Protein AF-A0A7X9P7B5-F1 (afdb_monomer_lite)

Structure (mmCIF, N/CA/C/O backbone):
data_AF-A0A7X9P7B5-F1
#
_entry.id   AF-A0A7X9P7B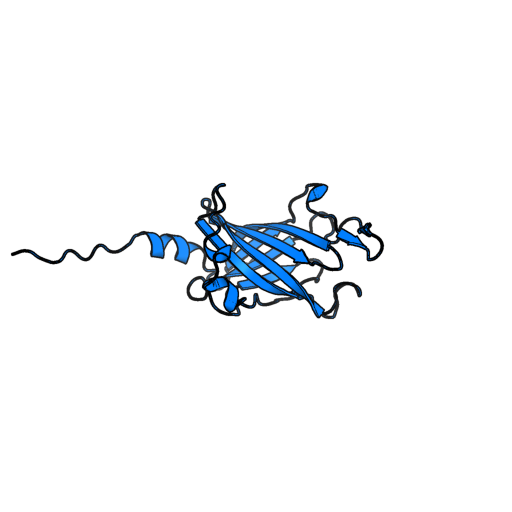5-F1
#
loop_
_atom_site.group_PDB
_atom_site.id
_atom_site.type_symbol
_atom_site.label_atom_id
_atom_site.label_alt_id
_atom_site.label_comp_id
_atom_site.label_asym_id
_atom_site.label_entity_id
_atom_site.label_seq_id
_atom_site.pdbx_PDB_ins_code
_atom_site.Cartn_x
_atom_site.Cartn_y
_atom_site.Cartn_z
_atom_site.occupancy
_atom_site.B_iso_or_equiv
_atom_site.auth_seq_id
_atom_site.auth_comp_id
_atom_site.auth_asym_id
_atom_site.auth_atom_id
_atom_site.pdbx_PDB_model_num
ATOM 1 N N . MET A 1 1 ? -45.164 12.812 24.852 1.00 52.00 1 MET A N 1
ATOM 2 C CA . MET A 1 1 ? -44.406 11.692 24.246 1.00 52.00 1 MET A CA 1
ATOM 3 C C . MET A 1 1 ? -44.690 11.727 22.751 1.00 52.00 1 MET A C 1
ATOM 5 O O . MET A 1 1 ? -45.864 11.865 22.430 1.00 52.00 1 MET A O 1
ATOM 9 N N . PRO A 1 2 ? -43.673 11.748 21.871 1.00 52.78 2 PRO A N 1
ATOM 10 C CA . PRO A 1 2 ? -42.638 10.716 21.811 1.00 52.78 2 PRO A CA 1
ATOM 11 C C . PRO A 1 2 ? -41.199 11.253 21.886 1.00 52.78 2 PRO A C 1
ATOM 13 O O . PRO A 1 2 ? -40.914 12.392 21.529 1.00 52.78 2 PRO A O 1
ATOM 16 N N . GLY A 1 3 ? -40.311 10.407 22.411 1.00 47.88 3 GLY A N 1
ATOM 17 C CA . GLY A 1 3 ? -38.873 10.638 22.466 1.00 47.88 3 GLY A CA 1
ATOM 18 C C . GLY A 1 3 ? -38.217 10.304 21.131 1.00 47.88 3 GLY A C 1
ATOM 19 O O . GLY A 1 3 ? -38.532 9.291 20.507 1.00 47.88 3 GLY A O 1
ATOM 20 N N . LEU A 1 4 ? -37.307 11.176 20.707 1.00 50.22 4 LEU A N 1
ATOM 21 C CA . LEU A 1 4 ? -36.441 10.971 19.557 1.00 50.22 4 LEU A CA 1
ATOM 22 C C . LEU A 1 4 ? -35.404 9.900 19.936 1.00 50.22 4 LEU A C 1
ATOM 24 O O . LEU A 1 4 ? -34.463 10.169 20.680 1.00 50.22 4 LEU A O 1
ATOM 28 N N . ALA A 1 5 ? -35.608 8.664 19.486 1.00 52.78 5 ALA A N 1
ATOM 29 C CA . ALA A 1 5 ? -34.611 7.612 19.621 1.00 52.78 5 ALA A CA 1
ATOM 30 C C . ALA A 1 5 ? -33.490 7.874 18.606 1.00 52.78 5 ALA A C 1
ATOM 32 O O . ALA A 1 5 ? -33.676 7.734 17.398 1.00 52.78 5 ALA A O 1
ATOM 33 N N . MET A 1 6 ? -32.330 8.293 19.107 1.00 52.62 6 MET A N 1
ATOM 34 C CA . MET A 1 6 ? -31.111 8.449 18.324 1.00 52.62 6 MET A CA 1
ATOM 35 C C . MET A 1 6 ? -30.587 7.046 17.988 1.00 52.62 6 MET A C 1
ATOM 37 O O . MET A 1 6 ? -30.017 6.363 18.837 1.00 52.62 6 MET A O 1
ATOM 41 N N . LEU A 1 7 ? -30.847 6.582 16.764 1.00 52.34 7 LEU A N 1
ATOM 42 C CA . LEU A 1 7 ? -30.239 5.373 16.213 1.00 52.34 7 LEU A CA 1
ATOM 43 C C . LEU A 1 7 ? -28.732 5.613 16.070 1.00 52.34 7 LEU A C 1
ATOM 45 O O . LEU A 1 7 ? -28.280 6.280 15.142 1.00 52.34 7 LEU A O 1
ATOM 49 N N . VAL A 1 8 ? -27.954 5.087 17.013 1.00 53.91 8 VAL A N 1
ATOM 50 C CA . VAL A 1 8 ? -26.495 5.022 16.904 1.00 53.91 8 VAL A CA 1
ATOM 51 C C . VAL A 1 8 ? -26.165 3.993 15.823 1.00 53.91 8 VAL A C 1
ATOM 53 O O . VAL A 1 8 ? -26.450 2.808 15.979 1.00 53.91 8 VAL A O 1
ATOM 56 N N . LEU A 1 9 ? -25.612 4.461 14.705 1.00 48.94 9 LEU A N 1
ATOM 57 C CA . LEU A 1 9 ? -25.211 3.647 13.557 1.00 48.94 9 LEU A CA 1
ATOM 58 C C . LEU A 1 9 ? -24.090 2.665 13.967 1.00 48.94 9 LEU A C 1
ATOM 60 O O . LEU A 1 9 ? -22.996 3.120 14.303 1.00 48.94 9 LEU A O 1
ATOM 64 N N . PRO A 1 10 ? -24.293 1.333 13.913 1.00 56.00 10 PRO A N 1
ATOM 65 C CA . PRO A 1 10 ? -23.237 0.361 14.220 1.00 56.00 10 PRO A CA 1
ATOM 66 C C . PRO A 1 10 ? -22.119 0.319 13.160 1.00 56.00 10 PRO A C 1
ATOM 68 O O . PRO A 1 10 ? -21.036 -0.186 13.438 1.00 56.00 10 PRO A O 1
ATOM 71 N N . ALA A 1 11 ? -22.345 0.897 11.976 1.00 51.59 11 ALA A N 1
ATOM 72 C CA . ALA A 1 11 ? -21.422 0.829 10.843 1.00 51.59 11 ALA A CA 1
ATOM 73 C C . ALA A 1 11 ? -20.102 1.606 11.039 1.00 51.59 11 ALA A C 1
ATOM 75 O O . ALA A 1 11 ? -19.094 1.247 10.437 1.00 51.59 11 ALA A O 1
ATOM 76 N N . CYS A 1 12 ? -20.064 2.647 11.883 1.00 55.00 12 CYS A N 1
ATOM 77 C CA . CYS A 1 12 ? -18.825 3.411 12.101 1.00 55.00 12 CYS A CA 1
ATOM 78 C C . CYS A 1 12 ? -17.811 2.650 12.972 1.00 55.00 12 CYS A C 1
ATOM 80 O O . CYS A 1 12 ? -16.615 2.689 12.695 1.00 55.00 12 CYS A O 1
ATOM 82 N N . ARG A 1 13 ? -18.289 1.892 13.970 1.00 58.34 13 ARG A N 1
ATOM 83 C CA . ARG A 1 13 ? -17.432 1.094 14.867 1.00 58.34 13 ARG A CA 1
ATOM 84 C C . ARG A 1 13 ? -16.748 -0.074 14.168 1.00 58.34 13 ARG A C 1
ATOM 86 O O . ARG A 1 13 ? -15.668 -0.483 14.575 1.00 58.34 13 ARG A O 1
ATOM 93 N N . GLU A 1 14 ? -17.380 -0.621 13.135 1.00 68.56 14 GLU A N 1
ATOM 94 C CA . GLU A 1 14 ? -16.845 -1.770 12.403 1.00 68.56 14 GLU A CA 1
ATOM 95 C C . GLU A 1 14 ? -15.572 -1.405 11.626 1.00 68.56 14 GLU A C 1
ATOM 97 O O . GLU A 1 14 ? -14.635 -2.197 11.556 1.00 68.56 14 GLU A O 1
ATOM 102 N N . LEU A 1 15 ? -15.498 -0.177 11.104 1.00 76.75 15 LEU A N 1
ATOM 103 C CA . LEU A 1 15 ? -14.357 0.263 10.306 1.00 76.75 15 LEU A CA 1
ATOM 104 C C . LEU A 1 15 ? -13.211 0.856 11.144 1.00 76.75 15 LEU A C 1
ATOM 106 O O . LEU A 1 15 ? -12.050 0.737 10.753 1.00 76.75 15 LEU A O 1
ATOM 110 N N . GLU A 1 16 ? -13.499 1.412 12.327 1.00 84.00 16 GLU A N 1
ATOM 111 C CA . GLU A 1 16 ? -12.471 1.821 13.304 1.00 84.00 16 GLU A CA 1
ATOM 112 C C . GLU A 1 16 ? -11.545 0.659 13.693 1.00 84.00 16 GLU A C 1
ATOM 114 O O . GLU A 1 16 ? -10.350 0.864 13.913 1.00 84.00 16 GLU A O 1
ATOM 119 N N . GLY A 1 17 ? -12.070 -0.574 13.695 1.00 87.81 17 GLY A N 1
ATOM 120 C CA . GLY A 1 17 ? -11.304 -1.794 13.955 1.00 87.81 17 GLY A CA 1
ATOM 121 C C . GLY A 1 17 ? -10.146 -2.030 12.980 1.00 87.81 17 GLY A C 1
ATOM 122 O O . GLY A 1 17 ? -9.242 -2.810 13.289 1.00 87.81 17 GLY A O 1
ATOM 123 N N . PHE A 1 18 ? -10.116 -1.336 11.836 1.00 92.19 18 PHE A N 1
ATOM 124 C CA . PHE A 1 18 ? -9.007 -1.423 10.895 1.00 92.19 18 PHE A CA 1
ATOM 125 C C . PHE A 1 18 ? -7.800 -0.573 11.291 1.00 92.19 18 PHE A C 1
ATOM 127 O O . PHE A 1 18 ? -6.700 -0.920 10.868 1.00 92.19 18 PHE A O 1
ATOM 134 N N . SER A 1 19 ? -7.948 0.471 12.112 1.00 93.31 19 SER A N 1
ATOM 135 C CA . SER A 1 19 ? -6.815 1.298 12.554 1.00 93.31 19 SER A CA 1
ATOM 136 C C . SER A 1 19 ? -5.741 0.458 13.249 1.00 93.31 19 SER A C 1
ATOM 138 O O . SER A 1 19 ? -6.067 -0.477 13.979 1.00 93.31 19 SER A O 1
ATOM 140 N N . THR A 1 20 ? -4.466 0.771 13.034 1.00 94.50 20 THR A N 1
ATOM 141 C CA . THR A 1 20 ? -3.341 0.145 13.745 1.00 94.50 20 THR A CA 1
ATOM 142 C C . THR A 1 20 ? -2.994 0.951 14.991 1.00 94.50 20 THR A C 1
ATOM 144 O O . THR A 1 20 ? -2.675 2.138 14.882 1.00 94.50 20 THR A O 1
ATOM 147 N N . ALA A 1 21 ? -3.020 0.316 16.161 1.00 92.44 21 ALA A N 1
ATOM 148 C CA . ALA A 1 21 ? -2.507 0.895 17.398 1.00 92.44 21 ALA A CA 1
ATOM 149 C C . ALA A 1 21 ? -0.965 0.939 17.418 1.00 92.44 21 ALA A C 1
ATOM 151 O O . ALA A 1 21 ? -0.280 0.426 16.530 1.00 92.44 21 ALA A O 1
ATOM 152 N N . ALA A 1 22 ? -0.394 1.555 18.457 1.00 89.56 22 ALA A N 1
ATOM 153 C CA . ALA A 1 22 ? 1.050 1.527 18.671 1.00 89.56 22 ALA A CA 1
ATOM 154 C C . ALA A 1 22 ? 1.539 0.076 18.816 1.00 89.56 22 ALA A C 1
ATOM 156 O O . ALA A 1 22 ? 1.051 -0.665 19.665 1.00 89.56 22 ALA A O 1
ATOM 157 N N . GLY A 1 23 ? 2.506 -0.315 17.985 1.00 90.94 23 GLY A N 1
ATOM 158 C CA . GLY A 1 23 ? 3.000 -1.691 17.948 1.00 90.94 23 GLY A CA 1
ATOM 159 C C . GLY A 1 23 ? 2.120 -2.654 17.149 1.00 90.94 23 GLY A C 1
ATOM 160 O O . GLY A 1 23 ? 2.373 -3.847 17.203 1.00 90.94 23 GLY A O 1
ATOM 161 N N . GLU A 1 24 ? 1.129 -2.183 16.390 1.00 95.44 24 GLU A N 1
ATOM 162 C CA . GLU A 1 24 ? 0.405 -3.000 15.410 1.00 95.44 24 GLU A CA 1
ATOM 163 C C . GLU A 1 24 ? 0.826 -2.645 13.983 1.00 95.44 24 GLU A C 1
ATOM 165 O O . GLU A 1 24 ? 1.142 -1.495 13.670 1.00 95.44 24 GLU A O 1
ATOM 170 N N . VAL A 1 25 ? 0.801 -3.639 13.101 1.00 96.88 25 VAL A N 1
ATOM 171 C CA . VAL A 1 25 ? 1.080 -3.475 11.675 1.00 96.88 25 VAL A CA 1
ATOM 172 C C . VAL A 1 25 ? 0.255 -4.477 10.879 1.00 96.88 25 VAL A C 1
ATOM 174 O O . VAL A 1 25 ? -0.012 -5.581 11.342 1.00 96.88 25 VAL A O 1
ATOM 177 N N . TYR A 1 26 ? -0.162 -4.114 9.676 1.00 97.50 26 TYR A N 1
ATOM 178 C CA . TYR A 1 26 ? -0.637 -5.086 8.703 1.00 97.50 26 TYR A CA 1
ATOM 179 C C . TYR A 1 26 ? 0.550 -5.643 7.936 1.00 97.50 26 TYR A C 1
ATOM 181 O O . TYR A 1 26 ? 1.285 -4.865 7.337 1.00 97.50 26 TYR A O 1
ATOM 189 N N . ARG A 1 27 ? 0.724 -6.963 7.912 1.00 97.44 27 ARG A N 1
ATOM 190 C CA . ARG A 1 27 ? 1.794 -7.619 7.159 1.00 97.44 27 ARG A CA 1
ATOM 191 C C . ARG A 1 27 ? 1.237 -8.695 6.234 1.00 97.44 27 ARG A C 1
ATOM 193 O O . ARG A 1 27 ? 0.221 -9.325 6.524 1.00 97.44 27 ARG A O 1
ATOM 200 N N . GLY A 1 28 ? 1.879 -8.883 5.088 1.00 94.69 28 GLY A N 1
ATOM 201 C CA . GLY A 1 28 ? 1.544 -9.951 4.154 1.00 94.69 28 GLY A CA 1
ATOM 202 C C . GLY A 1 28 ? 2.475 -9.982 2.952 1.00 94.69 28 GLY A C 1
ATOM 203 O O . GLY A 1 28 ? 3.190 -9.017 2.684 1.00 94.69 28 GLY A O 1
ATOM 204 N N . SER A 1 29 ? 2.472 -11.100 2.237 1.00 91.00 29 SER A N 1
ATOM 205 C CA . SER A 1 29 ? 3.255 -11.279 1.013 1.00 91.00 29 SER A CA 1
ATOM 206 C C . SER A 1 29 ? 2.477 -10.844 -0.224 1.00 91.00 29 SER A C 1
ATOM 208 O O . SER A 1 29 ? 1.241 -10.794 -0.223 1.00 91.00 29 SER A O 1
ATOM 210 N N . ILE A 1 30 ? 3.210 -10.563 -1.298 1.00 88.38 30 ILE A N 1
ATOM 211 C CA . ILE A 1 30 ? 2.624 -10.418 -2.623 1.00 88.38 30 ILE A CA 1
ATOM 212 C C . ILE A 1 30 ? 1.872 -11.695 -3.015 1.00 88.38 30 ILE A C 1
ATOM 214 O O . ILE A 1 30 ? 2.343 -12.817 -2.802 1.00 88.38 30 ILE A O 1
ATOM 218 N N . VAL A 1 31 ? 0.679 -11.526 -3.579 1.00 84.00 31 VAL A N 1
ATOM 219 C CA . VAL A 1 31 ? -0.145 -12.631 -4.060 1.00 84.00 31 VAL A CA 1
ATOM 220 C C . VAL A 1 31 ? 0.535 -13.269 -5.267 1.00 84.00 31 VAL A C 1
ATOM 222 O O . VAL A 1 31 ? 0.758 -12.635 -6.295 1.00 84.00 31 VAL A O 1
ATOM 225 N N . SER A 1 32 ? 0.853 -14.551 -5.128 1.00 60.69 32 SER A N 1
ATOM 226 C CA . SER A 1 32 ? 1.515 -15.351 -6.152 1.00 60.69 32 SER A CA 1
ATOM 227 C C . SER A 1 32 ? 0.490 -15.811 -7.191 1.00 60.69 32 SER A C 1
ATOM 229 O O . SER A 1 32 ? -0.098 -16.882 -7.075 1.00 60.69 32 SER A O 1
ATOM 231 N N . ALA A 1 33 ? 0.247 -14.985 -8.198 1.00 59.84 33 ALA A N 1
ATOM 232 C CA . ALA A 1 33 ? -0.346 -15.410 -9.461 1.00 59.84 33 ALA A CA 1
ATOM 233 C C . ALA A 1 33 ? 0.480 -14.788 -10.586 1.00 59.84 33 ALA A C 1
ATOM 235 O O . ALA A 1 33 ? 0.988 -13.677 -10.420 1.00 59.84 33 ALA A O 1
ATOM 236 N N . ASP A 1 34 ? 0.685 -15.525 -11.673 1.00 51.47 34 ASP A N 1
ATOM 237 C CA . ASP A 1 34 ? 1.597 -15.110 -12.745 1.00 51.47 34 ASP A CA 1
ATOM 238 C C . ASP A 1 34 ? 1.099 -13.818 -13.423 1.00 51.47 34 ASP A C 1
ATOM 240 O O . ASP A 1 34 ? 1.893 -12.930 -13.695 1.00 51.47 34 ASP A O 1
ATOM 244 N N . ASP A 1 35 ? -0.220 -13.604 -13.493 1.00 51.31 35 ASP A N 1
ATOM 245 C CA . ASP A 1 35 ? -0.837 -12.361 -13.996 1.00 51.31 35 ASP A CA 1
ATOM 246 C C . ASP A 1 35 ? -0.819 -11.185 -12.992 1.00 51.31 35 ASP A C 1
ATOM 248 O O . ASP A 1 35 ? -1.277 -10.083 -13.294 1.00 51.31 35 ASP A O 1
ATOM 252 N N . VAL A 1 36 ? -0.372 -11.415 -11.750 1.00 54.84 36 VAL A N 1
ATOM 253 C CA . VAL A 1 36 ? -0.451 -10.441 -10.643 1.00 54.84 36 VAL A CA 1
ATOM 254 C C . VAL A 1 36 ? 0.898 -9.770 -10.344 1.00 54.84 36 VAL A C 1
ATOM 256 O O . VAL A 1 36 ? 0.952 -8.841 -9.537 1.00 54.84 36 VAL A O 1
ATOM 259 N N . ARG A 1 37 ? 1.973 -10.203 -11.014 1.00 54.53 37 ARG A N 1
ATOM 260 C CA . ARG A 1 37 ? 3.349 -9.712 -10.813 1.00 54.53 37 ARG A CA 1
ATOM 261 C C . ARG A 1 37 ? 3.973 -9.037 -12.041 1.00 54.53 37 ARG A C 1
ATOM 263 O O . ARG A 1 37 ? 5.041 -8.439 -11.931 1.00 54.53 37 ARG A O 1
ATOM 270 N N . THR A 1 38 ? 3.314 -9.112 -13.193 1.00 51.06 38 THR A N 1
ATOM 271 C CA . THR A 1 38 ? 3.857 -8.645 -14.474 1.00 51.06 38 THR A CA 1
ATOM 272 C C . THR A 1 38 ? 3.814 -7.129 -14.620 1.00 51.06 38 THR A C 1
ATOM 274 O O . THR A 1 38 ? 2.778 -6.511 -14.362 1.00 51.06 38 THR A O 1
ATOM 277 N N . GLY A 1 39 ? 4.914 -6.563 -15.122 1.00 50.22 39 GLY A N 1
ATOM 278 C CA . GLY A 1 39 ? 4.951 -5.255 -15.774 1.00 50.22 39 GLY A CA 1
ATOM 279 C C . GLY A 1 39 ? 5.085 -5.390 -17.289 1.00 50.22 39 GLY A C 1
ATOM 280 O O . GLY A 1 39 ? 5.177 -6.492 -17.823 1.00 50.22 39 GLY A O 1
ATOM 281 N N . PHE A 1 40 ? 5.094 -4.271 -18.004 1.00 44.75 40 PHE A N 1
ATOM 282 C CA . PHE A 1 40 ? 5.523 -4.240 -19.401 1.00 44.75 40 PHE A CA 1
ATOM 283 C C . PHE A 1 40 ? 6.416 -3.018 -19.611 1.00 44.75 40 PHE A C 1
ATOM 285 O O . PHE A 1 40 ? 6.178 -1.979 -18.988 1.00 44.75 40 PHE A O 1
ATOM 292 N N . ASP A 1 41 ? 7.427 -3.153 -20.460 1.00 49.69 41 ASP A N 1
ATOM 293 C CA . ASP A 1 41 ? 8.370 -2.087 -20.774 1.00 49.69 41 ASP A CA 1
ATOM 294 C C . ASP A 1 41 ? 7.780 -1.047 -21.744 1.00 49.69 41 ASP A C 1
ATOM 296 O O . ASP A 1 41 ? 6.617 -1.116 -22.158 1.00 49.69 41 ASP A O 1
ATOM 300 N N . ALA A 1 42 ? 8.597 -0.045 -22.081 1.00 48.31 42 ALA A N 1
ATOM 301 C CA . ALA A 1 42 ? 8.226 1.039 -22.987 1.00 48.31 42 ALA A CA 1
ATOM 302 C C . ALA A 1 42 ? 7.894 0.560 -24.415 1.00 48.31 42 ALA A C 1
ATOM 304 O O . ALA A 1 42 ? 7.191 1.274 -25.135 1.00 48.31 42 ALA A O 1
ATOM 305 N N . ASP A 1 43 ? 8.365 -0.627 -24.803 1.00 53.94 43 ASP A N 1
ATOM 306 C CA . ASP A 1 43 ? 8.132 -1.254 -26.106 1.00 53.94 43 ASP A CA 1
ATOM 307 C C . ASP A 1 43 ? 6.927 -2.219 -26.078 1.00 53.94 43 ASP A C 1
ATOM 309 O O . ASP A 1 43 ? 6.435 -2.652 -27.123 1.00 53.94 43 ASP A O 1
ATOM 313 N N . GLY A 1 44 ? 6.362 -2.462 -24.890 1.00 51.28 44 GLY A N 1
ATOM 314 C CA . GLY A 1 44 ? 5.191 -3.302 -24.673 1.00 51.28 44 GLY A CA 1
ATOM 315 C C . GLY A 1 44 ? 5.516 -4.777 -24.446 1.00 51.28 44 GLY A C 1
ATOM 316 O O . GLY A 1 44 ? 4.572 -5.572 -24.393 1.00 51.28 44 GLY A O 1
ATOM 317 N N . ASP A 1 45 ? 6.792 -5.129 -24.275 1.00 51.69 45 ASP A N 1
ATOM 318 C CA . ASP A 1 45 ? 7.235 -6.467 -23.889 1.00 51.69 45 ASP A CA 1
ATOM 319 C C . ASP A 1 45 ? 7.046 -6.670 -22.379 1.00 51.69 45 ASP A C 1
ATOM 321 O O . ASP A 1 45 ? 7.136 -5.736 -21.582 1.00 51.69 45 ASP A O 1
ATOM 325 N N . THR A 1 46 ? 6.716 -7.892 -21.958 1.00 51.84 46 THR A N 1
ATOM 326 C CA . THR A 1 46 ? 6.506 -8.212 -20.539 1.00 51.84 46 THR A CA 1
ATOM 327 C C . THR A 1 46 ? 7.819 -8.068 -19.768 1.00 51.84 46 THR A C 1
ATOM 329 O O . THR A 1 46 ? 8.802 -8.731 -20.088 1.00 51.84 46 THR A O 1
ATOM 332 N N . ILE A 1 47 ? 7.821 -7.235 -18.724 1.00 53.97 47 ILE A N 1
ATOM 333 C CA . ILE A 1 47 ? 8.870 -7.259 -17.703 1.00 53.97 47 ILE A CA 1
ATOM 334 C C . ILE A 1 47 ? 8.431 -8.288 -16.667 1.00 53.97 47 ILE A C 1
ATOM 336 O O . ILE A 1 47 ? 7.412 -8.100 -15.989 1.00 53.97 47 ILE A O 1
ATOM 340 N N . ASP A 1 48 ? 9.199 -9.368 -16.561 1.00 52.62 48 ASP A N 1
ATOM 341 C CA . ASP A 1 48 ? 9.027 -10.350 -15.499 1.00 52.62 48 ASP A CA 1
ATOM 342 C C . ASP A 1 48 ? 9.223 -9.679 -14.128 1.00 52.62 48 ASP A C 1
ATOM 344 O O . ASP A 1 48 ? 10.243 -9.041 -13.867 1.00 52.62 48 ASP A O 1
ATOM 348 N N . ASP A 1 49 ? 8.216 -9.848 -13.267 1.00 59.97 49 ASP A N 1
ATOM 349 C CA . ASP A 1 49 ? 8.239 -9.675 -11.814 1.00 59.97 49 ASP A CA 1
ATOM 350 C C . ASP A 1 49 ? 8.868 -8.373 -11.279 1.00 59.97 49 ASP A C 1
ATOM 352 O O . ASP A 1 49 ? 9.956 -8.368 -10.701 1.00 59.97 49 ASP A O 1
ATOM 356 N N . VAL A 1 50 ? 8.110 -7.267 -11.325 1.00 69.12 50 VAL A N 1
ATOM 357 C CA . VAL A 1 50 ? 8.500 -6.019 -10.627 1.00 69.12 50 VAL A CA 1
ATOM 358 C C . VAL A 1 50 ? 8.681 -6.246 -9.119 1.00 69.12 50 VAL A C 1
ATOM 360 O O . VAL A 1 50 ? 9.487 -5.592 -8.459 1.00 69.12 50 VAL A O 1
ATOM 363 N N . PHE A 1 51 ? 7.939 -7.207 -8.575 1.00 75.25 51 PHE A N 1
ATOM 364 C CA . PHE A 1 51 ? 8.102 -7.702 -7.221 1.00 75.25 51 PHE A CA 1
ATOM 365 C C . PHE A 1 51 ? 8.647 -9.123 -7.251 1.00 75.25 51 PHE A C 1
ATOM 367 O O . PHE A 1 51 ? 8.001 -10.030 -7.781 1.00 75.25 51 PHE A O 1
ATOM 374 N N . ALA A 1 52 ? 9.784 -9.334 -6.590 1.00 78.62 52 ALA A N 1
ATOM 375 C CA . ALA A 1 52 ? 10.328 -10.669 -6.409 1.00 78.62 52 ALA A CA 1
ATOM 376 C C . ALA A 1 52 ? 9.329 -11.584 -5.662 1.00 78.62 52 ALA A C 1
ATOM 378 O O . ALA A 1 52 ? 8.601 -11.131 -4.764 1.00 78.62 52 ALA A O 1
ATOM 379 N N . PRO A 1 53 ? 9.304 -12.895 -5.969 1.00 77.88 53 PRO A N 1
ATOM 380 C CA . PRO A 1 53 ? 8.522 -13.853 -5.202 1.00 77.88 53 PRO A CA 1
ATOM 381 C C . PRO A 1 53 ? 8.834 -13.753 -3.705 1.00 77.88 53 PRO A C 1
ATOM 383 O O . PRO A 1 53 ? 9.989 -13.809 -3.286 1.00 77.88 53 PRO A O 1
ATOM 386 N N . GLY A 1 54 ? 7.788 -13.617 -2.892 1.00 83.25 54 GLY A N 1
ATOM 387 C CA . GLY A 1 54 ? 7.923 -13.512 -1.441 1.00 83.25 54 GLY A CA 1
ATOM 388 C C . GLY A 1 54 ? 8.160 -12.098 -0.906 1.00 83.25 54 GLY A C 1
ATOM 389 O O . GLY A 1 54 ? 8.231 -11.967 0.316 1.00 83.25 54 GLY A O 1
ATOM 390 N N . THR A 1 55 ? 8.206 -11.050 -1.747 1.00 90.38 55 THR A N 1
ATOM 391 C CA . THR A 1 55 ? 8.183 -9.662 -1.252 1.00 90.38 55 THR A CA 1
ATOM 392 C C . THR A 1 55 ? 7.018 -9.480 -0.282 1.00 90.38 55 THR A C 1
ATOM 394 O O . THR A 1 55 ? 5.874 -9.839 -0.577 1.00 90.38 55 THR A O 1
ATOM 397 N N . THR A 1 56 ? 7.307 -8.913 0.886 1.00 94.81 56 THR A N 1
ATOM 398 C CA . THR A 1 56 ? 6.309 -8.588 1.906 1.00 94.81 56 THR A CA 1
ATOM 399 C C . THR A 1 56 ? 6.061 -7.094 1.969 1.00 94.81 56 THR A C 1
ATOM 401 O O . THR A 1 56 ? 6.981 -6.305 1.756 1.00 94.81 56 THR A O 1
ATOM 404 N N . MET A 1 57 ? 4.841 -6.718 2.330 1.00 96.75 57 MET A N 1
ATOM 405 C CA . MET A 1 57 ? 4.464 -5.348 2.640 1.00 96.75 57 MET A CA 1
ATOM 406 C C . MET A 1 57 ? 4.051 -5.238 4.104 1.00 96.75 57 MET A C 1
ATOM 408 O O . MET A 1 57 ? 3.324 -6.087 4.621 1.00 96.75 57 MET A O 1
ATOM 412 N N . GLU A 1 58 ? 4.498 -4.164 4.741 1.00 97.81 58 GLU A N 1
ATOM 413 C CA . GLU A 1 58 ? 3.989 -3.652 6.004 1.00 97.81 58 GLU A CA 1
ATOM 414 C C . GLU A 1 58 ? 3.128 -2.418 5.748 1.00 97.81 58 GLU A C 1
ATOM 416 O O . GLU A 1 58 ? 3.493 -1.565 4.937 1.00 97.81 58 GLU A O 1
ATOM 421 N N . LEU A 1 59 ? 2.006 -2.306 6.455 1.00 97.38 59 LEU A N 1
ATOM 422 C CA . LEU A 1 59 ? 1.105 -1.166 6.380 1.00 97.38 59 LEU A CA 1
ATOM 423 C C . LEU A 1 59 ? 0.649 -0.741 7.778 1.00 97.38 59 LEU A C 1
ATOM 425 O O . LEU A 1 59 ? 0.183 -1.554 8.574 1.00 97.38 59 LEU A O 1
ATOM 429 N N . THR A 1 60 ? 0.735 0.555 8.061 1.00 96.62 60 THR A N 1
ATOM 430 C CA . THR A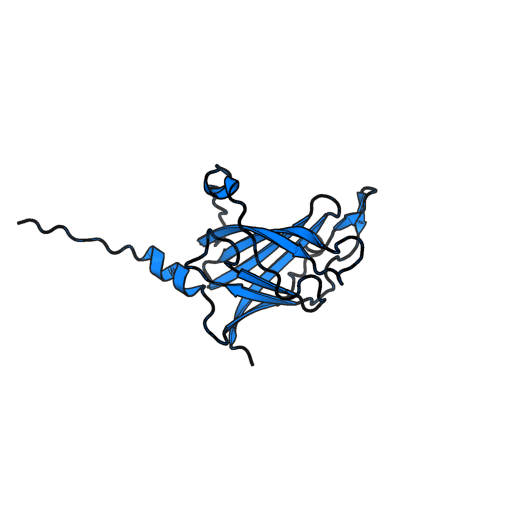 1 60 ? 0.034 1.181 9.197 1.00 96.62 60 THR A CA 1
ATOM 431 C C . THR A 1 60 ? -1.167 1.955 8.676 1.00 96.62 60 THR A C 1
ATOM 433 O O . THR A 1 60 ? -1.105 2.478 7.566 1.00 96.62 60 THR A O 1
ATOM 436 N N . LEU A 1 61 ? -2.265 1.992 9.434 1.00 94.44 61 LEU A N 1
ATOM 437 C CA . LEU A 1 61 ? -3.538 2.577 9.003 1.00 94.44 61 LEU A CA 1
ATOM 438 C C . LEU A 1 61 ? -4.175 3.421 10.110 1.00 94.44 61 LEU A C 1
ATOM 440 O O . LEU A 1 61 ? -4.256 2.985 11.258 1.00 94.44 61 LEU A O 1
ATOM 444 N N . ARG A 1 62 ? -4.704 4.589 9.748 1.00 90.19 62 ARG A N 1
ATOM 445 C CA . ARG A 1 62 ? -5.472 5.494 10.611 1.00 90.19 62 ARG A CA 1
ATOM 446 C C . ARG A 1 62 ? -6.845 5.735 9.993 1.00 90.19 62 ARG A C 1
ATOM 448 O O . ARG A 1 62 ? -6.990 6.529 9.072 1.00 90.19 62 ARG A O 1
ATOM 455 N N . PHE A 1 63 ? -7.869 5.025 10.464 1.00 80.88 63 PHE A N 1
ATOM 456 C CA . PHE A 1 63 ? -9.186 5.058 9.821 1.00 80.88 63 PHE A CA 1
ATOM 457 C C . PHE A 1 63 ? -9.909 6.411 9.948 1.00 80.88 63 PHE A C 1
ATOM 459 O O . PHE A 1 63 ? -10.629 6.802 9.031 1.00 80.88 63 PHE A O 1
ATOM 466 N N . GLU A 1 64 ? -9.687 7.159 11.032 1.00 74.06 64 GLU A N 1
ATOM 467 C CA . GLU A 1 64 ? -10.234 8.521 11.198 1.00 74.06 64 GLU A CA 1
ATOM 468 C C . GLU A 1 64 ? -9.795 9.470 10.065 1.00 74.06 64 GLU A C 1
ATOM 470 O O . GLU A 1 64 ? -10.469 10.449 9.755 1.00 74.06 64 GLU A O 1
ATOM 475 N N . GLU A 1 65 ? -8.706 9.111 9.387 1.00 72.69 65 GLU A N 1
ATOM 476 C CA . GLU A 1 65 ? -8.060 9.830 8.298 1.00 72.69 65 GLU A CA 1
ATOM 477 C C . GLU A 1 65 ? -8.330 9.169 6.929 1.00 72.69 65 GLU A C 1
ATOM 479 O O . GLU A 1 65 ? -7.653 9.477 5.958 1.00 72.69 65 GLU A O 1
ATOM 484 N N . PHE A 1 66 ? -9.335 8.282 6.784 1.00 76.56 66 PHE A N 1
ATOM 485 C CA . PHE A 1 66 ? -9.543 7.503 5.541 1.00 76.56 66 PHE A CA 1
ATOM 486 C C . PHE A 1 66 ? -9.767 8.326 4.264 1.00 76.56 66 PHE A C 1
ATOM 488 O O . PHE A 1 66 ? -9.791 7.767 3.180 1.00 76.56 66 PHE A O 1
ATOM 495 N N . GLN A 1 67 ? -9.965 9.637 4.359 1.00 76.69 67 GLN A N 1
ATOM 496 C CA . GLN A 1 67 ? -10.107 10.516 3.193 1.00 76.69 67 GLN A CA 1
ATOM 497 C C . GLN A 1 67 ? -9.020 11.588 3.115 1.00 76.69 67 GLN A C 1
ATOM 499 O O . GLN A 1 67 ? -9.099 12.479 2.274 1.00 76.69 67 GLN A O 1
ATOM 504 N N . THR A 1 68 ? -8.014 11.518 3.982 1.00 79.88 68 THR A N 1
ATOM 505 C CA . THR A 1 68 ? -6.935 12.497 4.062 1.00 79.88 68 THR A CA 1
ATOM 506 C C . THR A 1 68 ? -5.615 11.885 3.623 1.00 79.88 68 THR A C 1
ATOM 508 O O . THR A 1 68 ? -5.454 10.668 3.506 1.00 79.88 68 THR A O 1
ATOM 511 N N . ASP A 1 69 ? -4.642 12.754 3.381 1.00 82.69 69 ASP A N 1
ATOM 512 C CA . ASP A 1 69 ? -3.261 12.329 3.203 1.00 82.69 69 ASP A CA 1
ATOM 513 C C . ASP A 1 69 ? -2.755 11.624 4.464 1.00 82.69 69 ASP A C 1
ATOM 515 O O . ASP A 1 69 ? -3.167 11.946 5.579 1.00 82.69 69 ASP A O 1
ATOM 519 N N . ASN A 1 70 ? -1.815 10.699 4.282 1.00 85.25 70 ASN A N 1
ATOM 520 C CA . ASN A 1 70 ? -1.181 9.909 5.337 1.00 85.25 70 ASN A CA 1
ATOM 521 C C . ASN A 1 70 ? -2.115 8.954 6.099 1.00 85.25 70 ASN A C 1
ATOM 523 O O . ASN A 1 70 ? -1.697 8.422 7.129 1.00 85.25 70 ASN A O 1
ATOM 527 N N . VAL A 1 71 ? -3.306 8.650 5.562 1.00 90.75 71 VAL A N 1
ATOM 528 C CA . VAL A 1 71 ? -4.200 7.602 6.094 1.00 90.75 71 VAL A CA 1
ATOM 529 C C . VAL A 1 71 ? -3.458 6.296 6.371 1.00 90.75 71 VAL A C 1
ATOM 531 O O . VAL A 1 71 ? -3.745 5.593 7.338 1.00 90.75 71 VAL A O 1
ATOM 534 N N . ALA A 1 72 ? -2.510 5.955 5.505 1.00 94.38 72 ALA A N 1
ATOM 535 C CA . ALA A 1 72 ? -1.697 4.770 5.623 1.00 94.38 72 ALA A CA 1
ATOM 536 C C . ALA A 1 72 ? -0.265 5.061 5.198 1.00 94.38 72 ALA A C 1
ATOM 538 O O . ALA A 1 72 ? -0.005 5.973 4.409 1.00 94.38 72 ALA A O 1
ATOM 539 N N . ARG A 1 73 ? 0.656 4.251 5.710 1.00 96.50 73 ARG A N 1
ATOM 540 C CA . ARG A 1 73 ? 2.060 4.245 5.295 1.00 96.50 73 ARG A CA 1
ATOM 541 C C . ARG A 1 73 ? 2.462 2.822 4.966 1.00 96.50 73 ARG A C 1
ATOM 543 O O . ARG A 1 73 ? 2.118 1.925 5.737 1.00 96.50 73 ARG A O 1
ATOM 550 N N . ILE A 1 74 ? 3.152 2.634 3.844 1.00 97.50 74 ILE A N 1
ATOM 551 C CA . ILE A 1 74 ? 3.571 1.319 3.358 1.00 97.50 74 ILE A CA 1
ATOM 552 C C . ILE A 1 74 ? 5.091 1.190 3.296 1.00 97.50 74 ILE A C 1
ATOM 554 O O . ILE A 1 74 ? 5.798 2.117 2.904 1.00 97.50 74 ILE A O 1
ATOM 558 N N . THR A 1 75 ? 5.580 0.005 3.637 1.00 97.06 75 THR A N 1
ATOM 559 C CA . THR A 1 75 ? 6.981 -0.391 3.473 1.00 97.06 75 THR A CA 1
ATOM 560 C C . THR A 1 75 ? 7.020 -1.750 2.801 1.00 97.06 75 THR A C 1
ATOM 562 O O . THR A 1 75 ? 6.285 -2.645 3.211 1.00 97.06 75 THR A O 1
ATOM 565 N N . THR A 1 76 ? 7.867 -1.933 1.794 1.00 95.19 76 THR A N 1
ATOM 566 C CA . THR A 1 76 ? 8.104 -3.241 1.171 1.00 95.19 76 THR A CA 1
ATOM 567 C C . THR A 1 76 ? 9.493 -3.766 1.519 1.00 95.19 76 THR A C 1
ATOM 569 O O . THR A 1 76 ? 10.437 -2.999 1.702 1.00 95.19 76 THR A O 1
ATOM 572 N N . SER A 1 77 ? 9.633 -5.088 1.638 1.00 94.62 77 SER A N 1
ATOM 573 C CA . SER A 1 77 ? 10.895 -5.739 2.035 1.00 94.62 77 SER A CA 1
ATOM 574 C C . SER A 1 77 ? 12.030 -5.569 1.023 1.00 94.62 77 SER A C 1
ATOM 576 O O . SER A 1 77 ? 13.193 -5.710 1.384 1.00 94.62 77 SER A O 1
ATOM 578 N N . ASP A 1 78 ? 11.693 -5.287 -0.232 1.00 88.88 78 ASP A N 1
ATOM 579 C CA . ASP A 1 78 ? 12.634 -4.981 -1.314 1.00 88.88 78 ASP A CA 1
ATOM 580 C C . ASP A 1 78 ? 13.039 -3.498 -1.368 1.00 88.88 78 ASP A C 1
ATOM 582 O O . ASP A 1 78 ? 13.881 -3.115 -2.176 1.00 88.88 78 ASP A O 1
ATOM 586 N N . GLY A 1 79 ? 12.459 -2.656 -0.508 1.00 91.81 79 GLY A N 1
ATOM 587 C CA . GLY A 1 79 ? 12.753 -1.229 -0.442 1.00 91.81 79 GLY A CA 1
ATOM 588 C C . GLY A 1 79 ? 12.114 -0.379 -1.543 1.00 91.81 79 GLY A C 1
ATOM 589 O O . GLY A 1 79 ? 12.377 0.825 -1.567 1.00 91.81 79 GLY A O 1
ATOM 590 N N . LEU A 1 80 ? 11.255 -0.939 -2.412 1.00 91.00 80 LEU A N 1
ATOM 591 C CA . LEU A 1 80 ? 10.507 -0.152 -3.405 1.00 91.00 80 LEU A CA 1
ATOM 592 C C . LEU A 1 80 ? 9.703 0.972 -2.732 1.00 91.00 80 LEU A C 1
ATOM 594 O O . LEU A 1 80 ? 9.694 2.109 -3.207 1.00 91.00 80 LEU A O 1
ATOM 598 N N . PHE A 1 81 ? 9.086 0.670 -1.589 1.00 95.31 81 PHE A N 1
ATOM 599 C CA . PHE A 1 81 ? 8.484 1.655 -0.699 1.00 95.31 81 PHE A CA 1
ATOM 600 C C . PHE A 1 81 ? 9.157 1.597 0.671 1.00 95.31 81 PHE A C 1
ATOM 602 O O . PHE A 1 81 ? 9.301 0.525 1.257 1.00 95.31 81 PHE A O 1
ATOM 609 N N . ALA A 1 82 ? 9.542 2.758 1.197 1.00 95.62 82 ALA A N 1
ATOM 610 C CA . ALA A 1 82 ? 10.216 2.893 2.484 1.00 95.62 82 ALA A CA 1
ATOM 611 C C . ALA A 1 82 ? 9.459 3.899 3.356 1.00 95.62 82 ALA A C 1
ATOM 613 O O . ALA A 1 82 ? 9.652 5.105 3.212 1.00 95.62 82 ALA A O 1
ATOM 614 N N . ASP A 1 83 ? 8.568 3.396 4.218 1.00 95.81 83 ASP A N 1
ATOM 615 C CA . ASP A 1 83 ? 7.653 4.207 5.031 1.00 95.81 83 ASP A CA 1
ATOM 616 C C . ASP A 1 83 ? 6.913 5.274 4.195 1.00 95.81 83 ASP A C 1
ATOM 618 O O . ASP A 1 83 ? 6.798 6.444 4.563 1.00 95.81 83 ASP A O 1
ATOM 622 N N . ALA A 1 84 ? 6.448 4.876 3.010 1.00 97.06 84 ALA A N 1
ATOM 623 C CA . ALA A 1 84 ? 5.870 5.777 2.028 1.00 97.06 84 ALA A CA 1
ATOM 624 C C . ALA A 1 84 ? 4.405 6.088 2.385 1.00 97.06 84 ALA A C 1
ATOM 626 O O . ALA A 1 84 ? 3.602 5.158 2.513 1.00 97.06 84 ALA A O 1
ATOM 627 N N . PRO A 1 85 ? 4.019 7.367 2.543 1.00 96.69 85 PRO A N 1
ATOM 628 C CA . PRO A 1 85 ? 2.638 7.720 2.835 1.00 96.69 85 PRO A CA 1
ATOM 629 C C . PRO A 1 85 ? 1.731 7.553 1.617 1.00 96.69 85 PRO A C 1
ATOM 631 O O . PRO A 1 85 ? 2.113 7.885 0.495 1.00 96.69 85 PRO A O 1
ATOM 634 N N . LEU A 1 86 ? 0.497 7.117 1.866 1.00 95.00 86 LEU A N 1
ATOM 635 C CA . LEU A 1 86 ? -0.591 7.221 0.903 1.00 95.00 86 LEU A CA 1
ATOM 636 C C . LEU A 1 86 ? -1.129 8.655 0.893 1.00 95.00 86 LEU A C 1
ATOM 638 O O . LEU A 1 86 ? -1.524 9.192 1.928 1.00 95.00 86 LEU A O 1
ATOM 642 N N . LEU A 1 87 ? -1.143 9.268 -0.283 1.00 93.31 87 LEU A N 1
ATOM 643 C CA . LEU A 1 87 ? -1.604 10.629 -0.531 1.00 93.31 87 LEU A CA 1
ATOM 644 C C . LEU A 1 87 ? -2.986 10.577 -1.178 1.00 93.31 87 LEU A C 1
ATOM 646 O O . LEU A 1 87 ? -3.208 9.843 -2.140 1.00 93.31 87 LEU A O 1
ATOM 650 N N . SER A 1 88 ? -3.932 11.328 -0.633 1.00 88.56 88 SER A N 1
ATOM 651 C CA . SER A 1 88 ? -5.308 11.348 -1.110 1.00 88.56 88 SER A CA 1
ATOM 652 C C . SER A 1 88 ? -5.404 11.948 -2.513 1.00 88.56 88 SER A C 1
ATOM 654 O O . SER A 1 88 ? -4.695 12.887 -2.876 1.00 88.56 88 SER A O 1
ATOM 656 N N . ILE A 1 89 ? -6.321 11.415 -3.319 1.00 83.38 89 ILE A N 1
ATOM 657 C CA . ILE A 1 89 ? -6.646 11.981 -4.629 1.00 83.38 89 ILE A CA 1
ATOM 658 C C . ILE A 1 89 ? -7.928 12.796 -4.467 1.00 83.38 89 ILE A C 1
ATOM 660 O O . ILE A 1 89 ? -9.027 12.293 -4.686 1.00 83.38 89 ILE A O 1
ATOM 664 N N . GLY A 1 90 ? -7.777 14.057 -4.051 1.00 71.69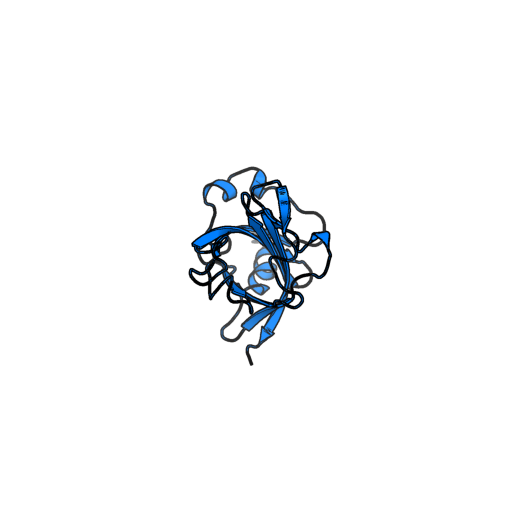 90 GLY A N 1
ATOM 665 C CA . GLY A 1 90 ? -8.881 14.961 -3.690 1.00 71.69 90 GLY A CA 1
ATOM 666 C C . GLY A 1 90 ? -10.111 14.914 -4.616 1.00 71.69 90 GLY A C 1
ATOM 667 O O . GLY A 1 90 ? -11.218 14.723 -4.114 1.00 71.69 90 GLY A O 1
ATOM 668 N N . PRO A 1 91 ? -9.960 15.018 -5.954 1.00 65.00 91 PRO A N 1
ATOM 669 C CA . PRO A 1 91 ? -11.096 14.982 -6.878 1.00 65.00 91 PRO A CA 1
ATOM 670 C C . PRO A 1 91 ? -11.888 13.665 -6.878 1.00 65.00 91 PRO A C 1
ATOM 672 O O . PRO A 1 91 ? -13.090 13.685 -7.133 1.00 65.00 91 PRO A O 1
ATOM 675 N N . LEU A 1 92 ? -11.248 12.527 -6.579 1.00 66.88 92 LEU A N 1
ATOM 676 C CA . LEU A 1 92 ? -11.896 11.215 -6.670 1.00 66.88 92 LEU A CA 1
ATOM 677 C C . LEU A 1 92 ? -12.911 10.974 -5.550 1.00 66.88 92 LEU A C 1
ATOM 679 O O . LEU A 1 92 ? -13.843 10.211 -5.769 1.00 66.88 92 LEU A O 1
ATOM 683 N N . TRP A 1 93 ? -12.800 11.645 -4.397 1.00 63.38 93 TRP A N 1
ATOM 684 C CA . TRP A 1 93 ? -13.741 11.490 -3.273 1.00 63.38 93 TRP A CA 1
ATOM 685 C C . TRP A 1 93 ? -15.153 12.013 -3.549 1.00 63.38 93 TRP A C 1
ATOM 687 O O . TRP A 1 93 ? -16.096 11.639 -2.854 1.00 63.38 93 TRP A O 1
ATOM 697 N N . HIS A 1 94 ? -15.302 12.867 -4.560 1.00 63.34 94 HIS A N 1
ATOM 698 C CA . HIS A 1 94 ? -16.586 13.426 -4.981 1.00 63.34 94 HIS A CA 1
ATOM 699 C C . HIS A 1 94 ? -17.019 12.945 -6.374 1.00 63.34 94 HIS A C 1
ATOM 701 O O . HIS A 1 94 ? -18.050 13.388 -6.876 1.00 63.34 94 HIS A O 1
ATOM 707 N N . ASP A 1 95 ? -16.248 12.048 -6.995 1.00 57.50 95 ASP A N 1
ATOM 708 C CA . ASP A 1 95 ? -16.512 11.517 -8.332 1.00 57.50 95 ASP A CA 1
ATOM 709 C C . ASP A 1 95 ? -17.189 10.139 -8.259 1.00 57.50 95 ASP A C 1
ATOM 711 O O . ASP A 1 95 ? -17.044 9.396 -7.293 1.00 57.50 95 ASP A O 1
ATOM 715 N N . THR A 1 96 ? -17.902 9.761 -9.313 1.00 55.59 96 THR A N 1
ATOM 716 C CA . THR A 1 96 ? -18.595 8.481 -9.516 1.00 55.59 96 THR A CA 1
ATOM 717 C C . THR A 1 96 ? -17.674 7.275 -9.307 1.00 55.59 96 THR A C 1
ATOM 719 O O . THR A 1 96 ? -18.131 6.212 -8.889 1.00 55.59 96 THR A O 1
ATOM 722 N N . LEU A 1 97 ? -16.364 7.434 -9.528 1.00 61.28 97 LEU A N 1
ATOM 723 C CA . LEU A 1 97 ? -15.368 6.404 -9.226 1.00 61.28 97 LEU A CA 1
ATOM 724 C C . LEU A 1 97 ? -15.262 6.083 -7.720 1.00 61.28 97 LEU A C 1
ATOM 726 O O . LEU A 1 97 ? -14.922 4.954 -7.380 1.00 61.28 97 LEU A O 1
ATOM 730 N N . SER A 1 98 ? -15.614 7.006 -6.814 1.00 54.78 98 SER A N 1
ATOM 731 C CA . SER A 1 98 ? -15.758 6.713 -5.372 1.00 54.78 98 SER A CA 1
ATOM 732 C C . SER A 1 98 ? -17.015 5.914 -5.029 1.00 54.78 98 SER A C 1
ATOM 734 O O . SER A 1 98 ? -17.073 5.286 -3.973 1.00 54.78 98 SER A O 1
ATOM 736 N N . ALA A 1 99 ? -18.012 5.912 -5.919 1.00 54.84 99 ALA A N 1
ATOM 737 C CA . ALA A 1 99 ? -19.238 5.133 -5.777 1.00 54.84 99 ALA A CA 1
ATOM 738 C C . ALA A 1 99 ? -19.112 3.710 -6.354 1.00 54.84 99 ALA A C 1
ATOM 740 O O . ALA A 1 99 ? -20.061 2.925 -6.253 1.00 54.84 99 ALA A O 1
ATOM 741 N N . LEU A 1 100 ? -17.956 3.354 -6.939 1.00 58.03 100 LEU A N 1
ATOM 742 C CA . LEU A 1 100 ? -17.675 1.988 -7.371 1.00 58.03 100 LEU A CA 1
ATOM 743 C C . LEU A 1 100 ? -17.705 1.05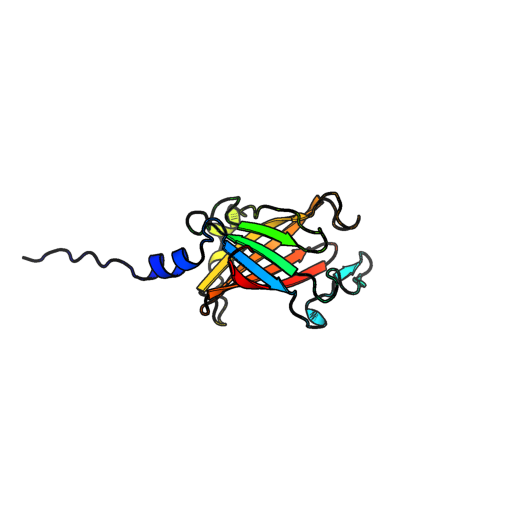2 -6.161 1.00 58.03 100 LEU A C 1
ATOM 745 O O . LEU A 1 100 ? -16.805 1.010 -5.324 1.00 58.03 100 LEU A O 1
ATOM 749 N N . THR A 1 101 ? -18.773 0.272 -6.087 1.00 53.22 101 THR A N 1
ATOM 750 C CA . THR A 1 101 ? -18.917 -0.826 -5.143 1.00 53.22 101 THR A CA 1
ATOM 751 C C . THR A 1 101 ? -18.261 -2.046 -5.767 1.00 53.22 101 THR A C 1
ATOM 753 O O . THR A 1 101 ? -18.691 -2.508 -6.818 1.00 53.22 101 THR A O 1
ATOM 756 N N . PHE A 1 102 ? -17.210 -2.570 -5.137 1.00 56.59 102 PHE A N 1
ATOM 757 C CA . PHE A 1 102 ? -16.554 -3.801 -5.575 1.00 56.59 102 PHE A CA 1
ATOM 758 C C . PHE A 1 102 ? -17.219 -4.999 -4.876 1.00 56.59 102 PHE A C 1
ATOM 760 O O . PHE A 1 102 ? -16.910 -5.266 -3.708 1.00 56.59 102 PHE A O 1
ATOM 767 N N . PRO A 1 103 ? -18.122 -5.751 -5.534 1.00 53.91 103 PRO A N 1
ATOM 768 C CA . PRO A 1 103 ? -18.788 -6.880 -4.908 1.00 53.91 103 PRO A CA 1
ATOM 769 C C . PRO A 1 103 ? -17.825 -8.072 -4.918 1.00 53.91 103 PRO A C 1
ATOM 771 O O . PRO A 1 103 ? -17.612 -8.687 -5.955 1.00 53.91 103 PRO A O 1
ATOM 774 N N . ALA A 1 104 ? -17.191 -8.341 -3.771 1.00 66.12 104 ALA A N 1
ATOM 775 C CA . ALA A 1 104 ? -16.431 -9.564 -3.450 1.00 66.12 104 ALA A CA 1
ATOM 776 C C . ALA A 1 104 ? -15.826 -9.461 -2.029 1.00 66.12 104 ALA A C 1
ATOM 778 O O . ALA A 1 104 ? -14.613 -9.552 -1.851 1.00 66.12 104 ALA A O 1
ATOM 779 N N . GLY A 1 105 ? -16.660 -9.188 -1.017 1.00 73.75 105 GLY A N 1
ATOM 780 C CA . GLY A 1 105 ? -16.224 -9.137 0.389 1.00 73.75 105 GLY A CA 1
ATOM 781 C C . GLY A 1 105 ? -15.439 -7.884 0.804 1.00 73.75 105 GLY A C 1
ATOM 782 O O . GLY A 1 105 ? -14.782 -7.908 1.838 1.00 73.75 105 GLY A O 1
ATOM 783 N N . ARG A 1 106 ? -15.487 -6.791 0.030 1.00 82.88 106 ARG A N 1
ATOM 784 C CA . ARG A 1 106 ? -14.883 -5.493 0.391 1.00 82.88 106 ARG A CA 1
ATOM 785 C C . ARG A 1 106 ? -15.899 -4.627 1.123 1.00 82.88 106 ARG A C 1
ATOM 787 O O . ARG A 1 106 ? -17.008 -4.448 0.631 1.00 82.88 106 ARG A O 1
ATOM 794 N N . LEU A 1 107 ? -15.510 -4.093 2.277 1.00 83.62 107 LEU A N 1
ATOM 795 C CA . LEU A 1 107 ? -16.310 -3.155 3.064 1.00 83.62 107 LEU A CA 1
ATOM 796 C C . LEU A 1 107 ? -16.139 -1.718 2.562 1.00 83.62 107 LEU A C 1
ATOM 798 O O . LEU A 1 107 ? -17.109 -0.972 2.464 1.00 83.62 107 LEU A O 1
ATOM 802 N N . ARG A 1 108 ? -14.900 -1.326 2.239 1.00 83.44 108 ARG A N 1
ATOM 803 C CA . ARG A 1 108 ? -14.565 0.014 1.742 1.00 83.44 108 ARG A CA 1
ATOM 804 C C . ARG A 1 108 ? -13.281 -0.023 0.926 1.00 83.44 108 ARG A C 1
ATOM 806 O O . ARG A 1 108 ? -12.362 -0.754 1.284 1.00 83.44 108 ARG A O 1
ATOM 813 N N . SER A 1 109 ? -13.189 0.810 -0.104 1.00 85.50 109 SER A N 1
ATOM 814 C CA . SER A 1 109 ? -11.949 1.025 -0.848 1.00 85.50 109 SER A CA 1
ATOM 815 C C . SER A 1 109 ? -11.632 2.515 -0.961 1.00 85.50 109 SER A C 1
ATOM 817 O O . SER A 1 109 ? -12.531 3.352 -0.901 1.00 85.50 109 SER A O 1
ATOM 819 N N . GLY A 1 110 ? -10.350 2.838 -1.097 1.00 85.00 110 GLY A N 1
ATOM 820 C CA . GLY A 1 110 ? -9.852 4.183 -1.367 1.00 85.00 110 GLY A CA 1
ATOM 821 C C . GLY A 1 110 ? -8.710 4.132 -2.376 1.00 85.00 110 GLY A C 1
ATOM 822 O O . GLY A 1 110 ? -7.986 3.137 -2.447 1.00 85.00 110 GLY A O 1
ATOM 823 N N . MET A 1 111 ? -8.574 5.195 -3.163 1.00 88.12 111 MET A N 1
ATOM 824 C CA . MET A 1 111 ? -7.516 5.356 -4.159 1.00 88.12 111 MET A CA 1
ATOM 825 C C . MET A 1 111 ? -6.576 6.474 -3.723 1.00 88.12 111 MET A C 1
ATOM 827 O O . MET A 1 111 ? -7.031 7.549 -3.329 1.00 88.12 111 MET A O 1
ATOM 831 N N . TYR A 1 112 ? -5.278 6.211 -3.808 1.00 92.00 112 TYR A N 1
ATOM 832 C CA . TYR A 1 112 ? -4.226 7.079 -3.296 1.00 92.00 112 TYR A CA 1
ATOM 833 C C . TYR A 1 112 ? -3.038 7.102 -4.247 1.00 92.00 112 TYR A C 1
ATOM 835 O O . TYR A 1 112 ? -2.788 6.129 -4.952 1.00 92.00 112 TYR A O 1
ATOM 843 N N . TRP A 1 113 ? -2.261 8.176 -4.213 1.00 93.75 113 TRP A N 1
ATOM 844 C CA . TRP A 1 113 ? -0.905 8.163 -4.744 1.00 93.75 113 TRP A CA 1
ATOM 845 C C . TRP A 1 113 ? 0.068 7.673 -3.680 1.00 93.75 113 TRP A C 1
ATOM 847 O O . TRP A 1 113 ? -0.076 7.978 -2.500 1.00 93.75 113 TRP A O 1
ATOM 857 N N . VAL A 1 114 ? 1.093 6.945 -4.097 1.00 95.31 114 VAL A N 1
ATOM 858 C CA . VAL A 1 114 ? 2.255 6.642 -3.266 1.00 95.31 114 VAL A CA 1
ATOM 859 C C . VAL A 1 114 ? 3.513 6.796 -4.099 1.00 95.31 114 VAL A C 1
ATOM 861 O O . VAL A 1 114 ? 3.531 6.444 -5.277 1.00 95.31 114 VAL A O 1
ATOM 864 N N . ARG A 1 115 ? 4.564 7.357 -3.504 1.00 95.06 115 ARG A N 1
ATOM 865 C CA . ARG A 1 115 ? 5.830 7.575 -4.199 1.00 95.06 115 ARG A CA 1
ATOM 866 C C . ARG A 1 115 ? 6.818 6.463 -3.870 1.00 95.06 115 ARG A C 1
ATOM 868 O O . ARG A 1 115 ? 7.074 6.200 -2.697 1.00 95.06 115 ARG A O 1
ATOM 875 N N . ALA A 1 116 ? 7.371 5.839 -4.905 1.00 92.62 116 ALA A N 1
ATOM 876 C CA . ALA A 1 116 ? 8.457 4.880 -4.765 1.00 92.62 116 ALA A CA 1
ATOM 877 C C . ALA A 1 116 ? 9.730 5.563 -4.241 1.00 92.62 116 ALA A C 1
ATOM 879 O O . ALA A 1 116 ? 9.974 6.749 -4.487 1.00 92.62 116 ALA A O 1
ATOM 880 N N . ALA A 1 117 ? 10.551 4.810 -3.512 1.00 93.94 117 ALA A N 1
ATOM 881 C CA . ALA A 1 117 ? 11.786 5.313 -2.932 1.00 93.94 117 ALA A CA 1
ATOM 882 C C . ALA A 1 117 ? 12.763 5.802 -4.015 1.00 93.94 117 ALA A C 1
ATOM 884 O O . ALA A 1 117 ? 12.814 5.277 -5.125 1.00 93.94 117 ALA A O 1
ATOM 885 N N . ALA A 1 118 ? 13.609 6.776 -3.674 1.00 90.50 118 ALA A N 1
ATOM 886 C CA . ALA A 1 118 ? 14.673 7.229 -4.573 1.00 90.50 118 ALA A CA 1
ATOM 887 C C . ALA A 1 118 ? 15.716 6.132 -4.868 1.00 90.50 118 ALA A C 1
ATOM 889 O O . ALA A 1 118 ? 16.398 6.199 -5.884 1.00 90.50 118 ALA A O 1
ATOM 890 N N . ALA A 1 119 ? 15.835 5.143 -3.976 1.00 86.81 119 ALA A N 1
ATOM 891 C CA . ALA A 1 119 ? 16.725 3.990 -4.110 1.00 86.81 119 ALA A CA 1
ATOM 892 C C . ALA A 1 119 ? 16.072 2.780 -4.809 1.00 86.81 119 ALA A C 1
ATOM 894 O O . ALA A 1 119 ? 16.704 1.732 -4.906 1.00 86.81 119 ALA A O 1
ATOM 895 N N . ALA A 1 120 ? 14.818 2.904 -5.258 1.00 84.88 120 ALA A N 1
ATOM 896 C CA . ALA A 1 120 ? 14.157 1.884 -6.067 1.00 84.88 120 ALA A CA 1
ATOM 897 C C . ALA A 1 120 ? 14.868 1.702 -7.427 1.00 84.88 120 ALA A C 1
ATOM 899 O O . ALA A 1 120 ? 15.684 2.554 -7.804 1.00 84.88 120 ALA A O 1
ATOM 900 N N . PRO A 1 121 ? 14.559 0.631 -8.185 1.00 79.88 121 PRO A N 1
ATOM 901 C CA . PRO A 1 121 ? 15.063 0.468 -9.544 1.00 79.88 121 PRO A CA 1
ATOM 902 C C . PRO A 1 121 ? 14.859 1.737 -10.398 1.00 79.88 121 PRO A C 1
ATOM 904 O O . PRO A 1 121 ? 13.837 2.413 -10.226 1.00 79.88 121 PRO A O 1
ATOM 907 N N . PRO A 1 122 ? 15.813 2.104 -11.278 1.00 80.69 122 PRO A N 1
ATOM 908 C CA . PRO A 1 122 ? 15.827 3.397 -11.972 1.00 80.69 122 PRO A CA 1
ATOM 909 C C . PRO A 1 122 ? 14.531 3.750 -12.707 1.00 80.69 122 PRO A C 1
ATOM 911 O O . PRO A 1 122 ? 14.138 4.914 -12.745 1.00 80.69 122 PRO A O 1
ATOM 914 N N . GLU A 1 123 ? 13.858 2.750 -13.264 1.00 78.06 123 GLU A N 1
ATOM 915 C CA . GLU A 1 123 ? 12.571 2.874 -13.938 1.00 78.06 123 GLU A CA 1
ATOM 916 C C . GLU A 1 123 ? 11.464 3.386 -12.997 1.00 78.06 123 GLU A C 1
ATOM 918 O O . GLU A 1 123 ? 10.671 4.245 -13.385 1.00 78.06 123 GLU A O 1
ATOM 923 N N . LEU A 1 124 ? 11.476 2.969 -11.727 1.00 81.81 124 LEU A N 1
ATOM 924 C CA . LEU A 1 124 ? 10.459 3.293 -10.722 1.00 81.81 124 LEU A CA 1
ATOM 925 C C . LEU A 1 124 ? 10.891 4.375 -9.726 1.00 81.81 124 LEU A C 1
ATOM 927 O O . LEU A 1 124 ? 10.042 4.893 -8.999 1.00 81.81 124 LEU A O 1
ATOM 931 N N . ALA A 1 125 ? 12.170 4.747 -9.671 1.00 87.88 125 ALA A N 1
ATOM 932 C CA . ALA A 1 125 ? 12.689 5.700 -8.694 1.00 87.88 125 ALA A CA 1
ATOM 933 C C . ALA A 1 125 ? 11.910 7.031 -8.696 1.00 87.88 125 ALA A C 1
ATOM 935 O O . ALA A 1 125 ? 11.769 7.698 -9.721 1.00 87.88 125 ALA A O 1
ATOM 936 N N . ASN A 1 126 ? 11.417 7.439 -7.519 1.00 90.88 126 ASN A N 1
ATOM 937 C CA . ASN A 1 126 ? 10.578 8.631 -7.306 1.00 90.88 126 ASN A CA 1
ATOM 938 C C . ASN A 1 126 ? 9.251 8.670 -8.087 1.00 90.88 126 ASN A C 1
ATOM 940 O O . ASN A 1 126 ? 8.579 9.707 -8.077 1.00 90.88 126 ASN A O 1
ATOM 944 N N . ARG A 1 127 ? 8.842 7.579 -8.742 1.00 88.69 127 ARG A N 1
ATOM 945 C CA . ARG A 1 127 ? 7.576 7.554 -9.474 1.00 88.69 127 ARG A CA 1
ATOM 946 C C . ARG A 1 127 ? 6.383 7.524 -8.538 1.00 88.69 127 ARG A C 1
ATOM 948 O O . ARG A 1 127 ? 6.424 6.937 -7.456 1.00 88.69 127 ARG A O 1
ATOM 955 N N . GLU A 1 128 ? 5.308 8.155 -8.991 1.00 91.31 128 GLU A N 1
ATOM 956 C CA . GLU A 1 128 ? 3.997 8.047 -8.366 1.00 91.31 128 GLU A CA 1
ATOM 957 C C . GLU A 1 128 ? 3.283 6.807 -8.893 1.00 91.31 128 GLU A C 1
ATOM 959 O O . GLU A 1 128 ? 3.194 6.570 -10.097 1.00 91.31 128 GLU A O 1
ATOM 964 N N . VAL A 1 129 ? 2.793 6.007 -7.957 1.00 91.12 129 VAL A N 1
ATOM 965 C CA . VAL A 1 129 ? 2.083 4.758 -8.192 1.00 91.12 129 VAL A CA 1
ATOM 966 C C . VAL A 1 129 ? 0.688 4.914 -7.612 1.00 91.12 129 VAL A C 1
ATOM 968 O O . VAL A 1 129 ? 0.522 5.419 -6.499 1.00 91.12 129 VAL A O 1
ATOM 971 N N . LEU A 1 130 ? -0.325 4.484 -8.359 1.00 91.50 130 LEU A N 1
ATOM 972 C CA . LEU A 1 130 ? -1.688 4.429 -7.857 1.00 91.50 130 LEU A CA 1
ATOM 973 C C . LEU A 1 130 ? -1.803 3.245 -6.896 1.00 91.50 130 LEU A C 1
ATOM 975 O O . LEU A 1 130 ? -1.592 2.097 -7.282 1.00 91.50 130 LEU A O 1
ATOM 979 N N . ALA A 1 131 ? -2.174 3.523 -5.654 1.00 92.75 131 ALA A N 1
ATOM 980 C CA . ALA A 1 131 ? -2.492 2.532 -4.644 1.00 92.75 131 ALA A CA 1
ATOM 981 C C . ALA A 1 131 ? -4.010 2.460 -4.436 1.00 92.75 131 ALA A C 1
ATOM 983 O O . ALA A 1 131 ? -4.651 3.451 -4.087 1.00 92.75 131 ALA A O 1
ATOM 984 N N . VAL A 1 132 ? -4.589 1.272 -4.597 1.00 90.81 132 VAL A N 1
ATOM 985 C CA . VAL A 1 132 ? -5.972 0.981 -4.204 1.00 90.81 132 VAL A CA 1
ATOM 986 C C . VAL A 1 132 ? -5.945 0.189 -2.906 1.00 90.81 132 VAL A C 1
ATOM 988 O O . VAL A 1 132 ? -5.588 -0.990 -2.891 1.00 90.81 132 VAL A O 1
ATOM 991 N N . LEU A 1 133 ? -6.354 0.837 -1.822 1.00 92.12 133 LEU A N 1
ATOM 992 C CA . LEU A 1 133 ? -6.49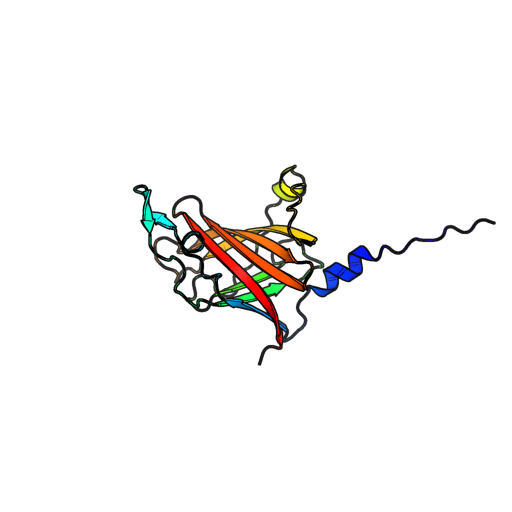2 0.237 -0.502 1.00 92.12 133 LEU A CA 1
ATOM 993 C C . LEU A 1 133 ? -7.917 -0.295 -0.347 1.00 92.12 133 LEU A C 1
ATOM 995 O O . LEU A 1 133 ? -8.866 0.459 -0.543 1.00 92.12 133 LEU A O 1
ATOM 999 N N . SER A 1 134 ? -8.093 -1.566 0.005 1.00 89.44 134 SER A N 1
ATOM 1000 C CA . SER A 1 134 ? -9.412 -2.165 0.251 1.00 89.44 134 SER A CA 1
ATOM 1001 C C . SER A 1 134 ? -9.479 -2.821 1.625 1.00 89.44 134 SER A C 1
ATOM 1003 O O . SER A 1 134 ? -8.682 -3.702 1.933 1.00 89.44 134 SER A O 1
ATOM 1005 N N . LEU A 1 135 ? -10.456 -2.412 2.429 1.00 90.38 135 LEU A N 1
ATOM 1006 C CA . LEU A 1 135 ? -10.802 -3.020 3.710 1.00 90.38 135 LEU A CA 1
ATOM 1007 C C . LEU A 1 135 ? -11.724 -4.212 3.446 1.00 90.38 135 LEU A C 1
ATOM 1009 O O . LEU A 1 135 ? -12.783 -4.055 2.831 1.00 90.38 135 LEU A O 1
ATOM 1013 N N . MET A 1 136 ? -11.319 -5.401 3.874 1.00 89.94 136 MET A N 1
ATOM 1014 C CA . MET A 1 136 ? -12.021 -6.655 3.599 1.00 89.94 136 MET A CA 1
ATOM 1015 C C . MET A 1 136 ? -12.907 -7.052 4.783 1.00 89.94 136 MET A C 1
ATOM 1017 O O . MET A 1 136 ? -12.550 -6.830 5.932 1.00 89.94 136 MET A O 1
ATOM 1021 N N . ASN A 1 137 ? -14.039 -7.703 4.536 1.00 88.69 137 ASN A N 1
ATOM 1022 C CA . ASN A 1 137 ? -14.991 -8.117 5.576 1.00 88.69 137 ASN A CA 1
ATOM 1023 C C . ASN A 1 137 ? -14.444 -9.149 6.580 1.00 88.69 137 ASN A C 1
ATOM 1025 O O . ASN A 1 137 ? -15.040 -9.363 7.629 1.00 88.69 137 ASN A O 1
ATOM 1029 N N . ASP A 1 138 ? -13.316 -9.782 6.269 1.00 90.12 138 ASP A N 1
ATOM 1030 C CA . ASP A 1 138 ? -12.605 -10.718 7.138 1.00 90.12 138 ASP A CA 1
ATOM 1031 C C . ASP A 1 138 ? -11.504 -10.040 7.978 1.00 90.12 138 ASP A C 1
ATOM 1033 O O . ASP A 1 138 ? -10.631 -10.722 8.521 1.00 90.12 138 ASP A O 1
ATOM 1037 N N . GLY A 1 139 ? -11.491 -8.704 8.022 1.00 91.12 139 GLY A N 1
ATOM 1038 C CA . GLY A 1 139 ? -10.514 -7.897 8.753 1.00 91.12 139 GLY A CA 1
ATOM 1039 C C . GLY A 1 139 ? -9.141 -7.779 8.083 1.00 91.12 139 GLY A C 1
ATOM 1040 O O . GLY A 1 139 ? -8.238 -7.187 8.670 1.00 91.12 139 GLY A O 1
ATOM 1041 N N . SER A 1 140 ? -8.939 -8.340 6.882 1.00 93.19 140 SER A N 1
ATOM 1042 C CA . SER A 1 140 ? -7.716 -8.095 6.101 1.00 93.19 140 SER A CA 1
ATOM 1043 C C . SER A 1 140 ? -7.758 -6.779 5.332 1.00 93.19 140 SER A C 1
ATOM 1045 O O . SER A 1 140 ? -8.814 -6.183 5.115 1.00 93.19 140 SER A O 1
ATOM 1047 N N . VAL A 1 141 ? -6.585 -6.343 4.885 1.00 93.94 141 VAL A N 1
ATOM 1048 C CA . VAL A 1 141 ? -6.427 -5.209 3.976 1.00 93.94 141 VAL A CA 1
ATOM 1049 C C . VAL A 1 141 ? -5.793 -5.707 2.685 1.00 93.94 141 VAL A C 1
ATOM 1051 O O . VAL A 1 141 ? -4.778 -6.396 2.719 1.00 93.94 141 VAL A O 1
ATOM 1054 N N . GLU A 1 142 ? -6.374 -5.362 1.542 1.00 93.06 142 GLU A N 1
ATOM 1055 C CA . GLU A 1 142 ? -5.730 -5.548 0.242 1.00 93.06 142 GLU A CA 1
ATOM 1056 C C . GLU A 1 142 ? -5.138 -4.229 -0.250 1.00 93.06 142 GLU A C 1
ATOM 1058 O O . GLU A 1 142 ? -5.800 -3.191 -0.202 1.00 93.06 142 GLU A O 1
ATOM 1063 N N . VAL A 1 143 ? -3.918 -4.284 -0.780 1.00 94.06 143 VAL A N 1
ATOM 1064 C CA . VAL A 1 143 ? -3.265 -3.158 -1.455 1.00 94.06 143 VAL A CA 1
ATOM 1065 C C . VAL A 1 143 ? -2.972 -3.575 -2.887 1.00 94.06 143 VAL A C 1
ATOM 1067 O O . VAL A 1 143 ? -2.224 -4.527 -3.105 1.00 94.06 143 VAL A O 1
ATOM 1070 N N . ARG A 1 144 ? -3.566 -2.879 -3.860 1.00 91.50 144 ARG A N 1
ATOM 1071 C CA . ARG A 1 144 ? -3.179 -2.983 -5.275 1.00 91.50 144 ARG A CA 1
ATOM 1072 C C . ARG A 1 144 ? -2.336 -1.788 -5.658 1.00 91.50 144 ARG A C 1
ATOM 1074 O O . ARG A 1 144 ? -2.732 -0.665 -5.371 1.00 91.50 144 ARG A O 1
ATOM 1081 N N . LEU A 1 145 ? -1.228 -2.031 -6.333 1.00 90.25 145 LEU A N 1
ATOM 1082 C CA . LEU A 1 145 ? -0.337 -1.014 -6.869 1.00 90.25 145 LEU A CA 1
ATOM 1083 C C . LEU A 1 145 ? -0.413 -1.054 -8.390 1.00 90.25 145 LEU A C 1
ATOM 1085 O O . LEU A 1 145 ? -0.387 -2.141 -8.959 1.00 90.25 145 LEU A O 1
ATOM 1089 N N . ILE A 1 146 ? -0.570 0.110 -9.019 1.00 86.06 146 ILE A N 1
ATOM 1090 C CA . ILE A 1 146 ? -0.769 0.257 -10.464 1.00 86.06 146 ILE A CA 1
ATOM 1091 C C . ILE A 1 146 ? 0.051 1.454 -10.962 1.00 86.06 146 ILE A C 1
ATOM 1093 O O . ILE A 1 146 ? -0.099 2.564 -10.450 1.00 86.06 146 ILE A O 1
ATOM 1097 N N . SER A 1 147 ? 0.889 1.265 -11.981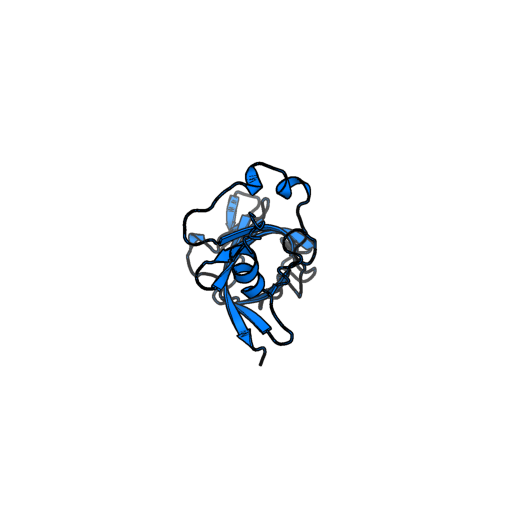 1.00 82.19 147 SER A N 1
ATOM 1098 C CA . SER A 1 147 ? 1.578 2.355 -12.693 1.00 82.19 147 SER A CA 1
ATOM 1099 C C . SER A 1 147 ? 1.287 2.298 -14.192 1.00 82.19 147 SER A C 1
ATOM 1101 O O . SER A 1 147 ? 1.245 1.219 -14.772 1.00 82.19 147 SER A O 1
ATOM 1103 N N . GLY A 1 148 ? 1.061 3.453 -14.827 1.00 60.81 148 GLY A N 1
ATOM 1104 C CA . GLY A 1 148 ? 0.578 3.533 -16.213 1.00 60.81 148 GLY A CA 1
ATOM 1105 C C . GLY A 1 148 ? 1.650 3.381 -17.297 1.00 60.81 148 GLY A C 1
ATOM 1106 O O . GLY A 1 148 ? 1.346 2.864 -18.367 1.00 60.81 148 GLY A O 1
ATOM 1107 N N . THR A 1 149 ? 2.884 3.821 -17.040 1.00 57.56 149 THR A N 1
ATOM 1108 C CA . THR A 1 149 ? 3.955 3.886 -18.055 1.00 57.56 149 THR A CA 1
ATOM 1109 C C . THR A 1 149 ? 4.934 2.715 -18.007 1.00 57.56 149 THR A C 1
ATOM 1111 O O . THR A 1 149 ? 5.459 2.363 -19.052 1.00 57.56 149 THR A O 1
ATOM 1114 N N . ASP A 1 150 ? 5.101 2.072 -16.844 1.00 54.47 150 ASP A N 1
ATOM 1115 C CA . ASP A 1 150 ? 5.970 0.886 -16.674 1.00 54.47 150 ASP A CA 1
ATOM 1116 C C . ASP A 1 150 ? 5.178 -0.328 -16.139 1.00 54.47 150 ASP A C 1
ATOM 1118 O O . ASP A 1 150 ? 5.740 -1.293 -15.627 1.00 54.47 150 ASP A O 1
ATOM 1122 N N . ARG A 1 151 ? 3.838 -0.242 -16.192 1.00 63.78 151 ARG A N 1
ATOM 1123 C CA . ARG A 1 151 ? 2.863 -1.307 -15.887 1.00 63.78 151 ARG A CA 1
ATOM 1124 C C . ARG A 1 151 ? 3.129 -2.117 -14.604 1.00 63.78 151 ARG A C 1
ATOM 1126 O O . ARG A 1 151 ? 2.666 -3.242 -14.506 1.00 63.78 151 ARG A O 1
ATOM 1133 N N . LEU A 1 152 ? 3.775 -1.526 -13.588 1.00 70.25 152 LEU A N 1
ATOM 1134 C CA . LEU A 1 152 ? 3.840 -2.068 -12.224 1.00 70.25 152 LEU A CA 1
ATOM 1135 C C . LEU A 1 152 ? 2.432 -2.481 -11.789 1.00 70.25 152 LEU A C 1
ATOM 1137 O O . LEU A 1 152 ? 1.568 -1.618 -11.617 1.00 70.25 152 LEU A O 1
ATOM 1141 N N . TYR A 1 153 ? 2.235 -3.782 -11.596 1.00 79.88 153 TYR A N 1
ATOM 1142 C CA . TYR A 1 153 ? 1.064 -4.346 -10.950 1.00 79.88 153 TYR A CA 1
ATOM 1143 C C . TYR A 1 153 ? 1.516 -5.223 -9.786 1.00 79.88 153 TYR A C 1
ATOM 1145 O O . TYR A 1 153 ? 2.387 -6.077 -9.926 1.00 79.88 153 TYR A O 1
ATOM 1153 N N . GLY A 1 154 ? 0.941 -4.985 -8.613 1.00 85.44 154 GLY A N 1
ATOM 1154 C CA . GLY A 1 154 ? 1.173 -5.829 -7.448 1.00 85.44 154 GLY A CA 1
ATOM 1155 C C . GLY A 1 154 ? -0.043 -5.839 -6.547 1.00 85.44 154 GLY A C 1
ATOM 1156 O O . GLY A 1 154 ? -0.624 -4.790 -6.274 1.00 85.44 154 GLY A O 1
ATOM 1157 N N . LEU A 1 155 ? -0.429 -7.022 -6.078 1.00 89.25 155 LEU A N 1
ATOM 1158 C CA . LEU A 1 155 ? -1.497 -7.200 -5.100 1.00 89.25 155 LEU A CA 1
ATOM 1159 C C . LEU A 1 155 ? -0.922 -7.824 -3.834 1.00 89.25 155 LEU A C 1
ATOM 1161 O O . LEU A 1 155 ? -0.384 -8.926 -3.865 1.00 89.25 155 LEU A O 1
ATOM 1165 N N . PHE A 1 156 ? -1.121 -7.151 -2.710 1.00 92.50 156 PHE A N 1
ATOM 1166 C CA . PHE A 1 156 ? -0.785 -7.656 -1.387 1.00 92.50 156 PHE A CA 1
ATOM 1167 C C . PHE A 1 156 ? -2.064 -7.894 -0.601 1.00 92.50 156 PHE A C 1
ATOM 1169 O O . PHE A 1 156 ? -2.975 -7.064 -0.633 1.00 92.50 156 PHE A O 1
ATOM 1176 N N . ARG A 1 157 ? -2.120 -9.006 0.136 1.00 92.06 157 ARG A N 1
ATOM 1177 C CA . ARG A 1 157 ? -3.167 -9.249 1.130 1.00 92.06 157 ARG A CA 1
ATOM 1178 C C . ARG A 1 157 ? -2.538 -9.300 2.510 1.00 92.06 157 ARG A C 1
ATOM 1180 O O . ARG A 1 157 ? -1.718 -10.169 2.787 1.00 92.06 157 ARG A O 1
ATOM 1187 N N . LEU A 1 158 ? -2.936 -8.365 3.359 1.00 96.31 158 LEU A N 1
ATOM 1188 C CA . LEU A 1 158 ? -2.298 -8.090 4.634 1.00 96.31 158 LEU A CA 1
ATOM 1189 C C . LEU A 1 158 ? -3.212 -8.468 5.798 1.00 96.31 158 LEU A C 1
ATOM 1191 O O . LEU A 1 158 ? -4.420 -8.214 5.774 1.00 96.31 158 LEU A O 1
ATOM 1195 N N . ARG A 1 159 ? -2.626 -9.036 6.847 1.00 96.56 159 ARG A N 1
ATOM 1196 C CA . ARG A 1 159 ? -3.289 -9.343 8.117 1.00 96.56 159 ARG A CA 1
ATOM 1197 C C . ARG A 1 159 ? -2.686 -8.489 9.217 1.00 96.56 159 ARG A C 1
ATOM 1199 O O . ARG A 1 159 ? -1.497 -8.195 9.185 1.00 96.56 159 ARG A O 1
ATOM 1206 N N . LYS A 1 160 ? -3.519 -8.068 10.166 1.00 96.00 160 LYS A N 1
ATOM 1207 C CA . LYS A 1 160 ? -3.060 -7.300 11.321 1.00 96.00 160 LYS A CA 1
ATOM 1208 C C . LYS A 1 160 ? -2.281 -8.213 12.271 1.00 96.00 160 LYS A C 1
ATOM 1210 O O . LYS A 1 160 ? -2.763 -9.287 12.621 1.00 96.00 160 LYS A O 1
ATOM 1215 N N . GLU A 1 161 ? -1.114 -7.756 12.697 1.00 95.56 161 GLU A N 1
ATOM 1216 C CA . GLU A 1 161 ? -0.182 -8.449 13.582 1.00 95.56 161 GLU A CA 1
ATOM 1217 C C . GLU A 1 161 ? 0.405 -7.466 14.608 1.00 95.56 161 GLU A C 1
ATOM 1219 O O . GLU A 1 161 ? 0.454 -6.253 14.381 1.00 95.56 161 GLU A O 1
ATOM 1224 N N . SER A 1 162 ? 0.881 -7.988 15.740 1.00 90.50 162 SER A N 1
ATOM 1225 C CA . SER A 1 162 ? 1.697 -7.218 16.684 1.00 90.50 162 SER A CA 1
ATOM 1226 C C . SER A 1 162 ? 3.148 -7.164 16.199 1.00 90.50 162 SER A C 1
ATOM 1228 O O . SER A 1 162 ? 3.709 -8.168 15.765 1.00 90.50 162 SER A O 1
ATOM 1230 N N . ARG A 1 163 ? 3.771 -5.990 16.287 1.00 78.88 163 ARG A N 1
ATOM 1231 C CA . ARG A 1 163 ? 5.171 -5.747 15.943 1.00 78.88 163 ARG A CA 1
ATOM 1232 C C . ARG A 1 163 ? 6.052 -6.417 17.000 1.00 78.88 163 ARG A C 1
ATOM 1234 O O . ARG A 1 163 ? 6.021 -6.016 18.161 1.00 78.88 163 ARG A O 1
ATOM 1241 N N . SER A 1 164 ? 6.773 -7.460 16.591 1.00 65.94 164 SER A N 1
ATOM 1242 C CA . SER A 1 164 ? 7.795 -8.148 17.393 1.00 65.94 164 SER A CA 1
ATOM 1243 C C . SER A 1 164 ? 9.039 -7.296 17.585 1.00 65.94 164 SER A C 1
ATOM 1245 O O . SER A 1 164 ? 9.446 -6.684 16.568 1.00 65.94 164 SER A O 1
#

Radius of gyration: 17.48 Å; chains: 1; bounding box: 61×30×50 Å

Foldseek 3Di:
DDDDPDPDDPLVVLQQLLAADVQKKWKWFWDDDQVQAWWAAQVRHIDGGLPDGGKMKIKGADRVQQQAKQRMFMAIPVQQGDRWIWHHPNVCCPDCVLVDDDPDQFPHKGKTWTFTDCPRDPVRRRDIWIWIWTQGNVRWIWIWTADDNGGGTTITIIHMDGRD

pLDDT: mean 78.52, std 16.7, range [44.75, 97.81]

Sequence (164 aa):
MPGLAMLVLPACRELEGFSTAAGEVYRGSIVSADDVRTGFDADGDTIDDVFAPGTTMELTLRFEEFQTDNVARITTSDGLFADAPLLSIGPLWHDTLSALTFPAGRLRSGMYWVRAAAAAPPELANREVLAVLSLMNDGSVEVRLISGTDRLYGLFRLRKESRS

Secondary structure (DSSP, 8-state):
---------THHHHHHTTS--TTEEEEEEBP--GGGS-EE-TTS-EE--SS-TT-EEEEEE-GGGTTSTTSEEEEETTSSSSSEEPEE-GGGGGSGGGG---TTTEEEEEEEEEEPPTTS-TTTTT-EEEEEEEEETTS-EEEEEE-SSS--EEEEEEEEEE--